Protein AF-A0A956P525-F1 (afdb_monomer_lite)

Foldseek 3Di:
DPDDDDDDDPDDPDPPDDWDFLDWDAEPVQKIWTWTQDPVGIKIWIAHVVRHTQEMDHDPDADSPDDWYDYPQKIWGWHADPVRDTDIKIFRWDQPPDPRYTDGPDIDD

Radius of gyration: 18.17 Å; chains: 1; bounding box: 41×50×45 Å

Secondary structure (DSSP, 8-state):
-----------PPPPS--PEEEEEEE-TTSEEEEEEEETTEEEEEEEETTS-EEEEEEPPP--TTSPPEEETTEEEEEEE-TT--EEEEEEEEEEETTTTEEEEEEEE-

pLDDT: mean 81.03, std 14.69, range [41.47, 95.19]

Structure (mmCIF, N/CA/C/O backbone):
data_AF-A0A956P525-F1
#
_entry.id   AF-A0A956P525-F1
#
loop_
_atom_site.group_PDB
_atom_site.id
_atom_site.type_symbol
_atom_site.label_atom_id
_atom_site.label_alt_id
_atom_site.label_comp_id
_atom_site.label_asym_id
_atom_site.label_entity_id
_atom_site.label_seq_id
_atom_site.pdbx_PDB_ins_code
_atom_site.Cartn_x
_atom_site.Cartn_y
_atom_site.Cartn_z
_atom_site.occupancy
_atom_site.B_iso_or_equiv
_atom_site.auth_seq_id
_atom_site.auth_comp_id
_atom_site.auth_asym_id
_atom_site.auth_atom_id
_atom_site.pdbx_PDB_model_num
ATOM 1 N N . ASP A 1 1 ? -29.649 33.176 -20.072 1.00 45.66 1 ASP A N 1
ATOM 2 C CA . ASP A 1 1 ? -28.498 32.452 -20.649 1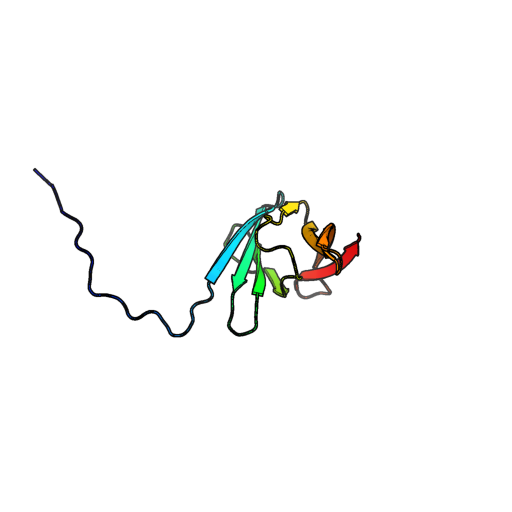.00 45.66 1 ASP A CA 1
ATOM 3 C C . ASP A 1 1 ? -27.249 32.620 -19.794 1.00 45.66 1 ASP A C 1
ATOM 5 O O . ASP A 1 1 ? -26.585 33.644 -19.862 1.00 45.66 1 ASP A O 1
ATOM 9 N N . ALA A 1 2 ? -26.963 31.641 -18.930 1.00 48.47 2 ALA A N 1
ATOM 10 C CA . ALA A 1 2 ? -25.862 31.667 -17.956 1.00 48.47 2 ALA A CA 1
ATOM 11 C C . ALA A 1 2 ? -24.789 30.612 -18.297 1.00 48.47 2 ALA A C 1
ATOM 13 O O . ALA A 1 2 ? -24.448 29.753 -17.489 1.00 48.47 2 ALA A O 1
ATOM 14 N N . GLY A 1 3 ? -24.291 30.637 -19.535 1.00 49.81 3 GLY A N 1
ATOM 15 C CA . GLY A 1 3 ? -23.277 29.699 -20.026 1.00 49.81 3 GLY A CA 1
ATOM 16 C C . GLY A 1 3 ? -21.853 30.174 -19.740 1.00 49.81 3 GLY A C 1
ATOM 17 O O . GLY A 1 3 ? -21.174 30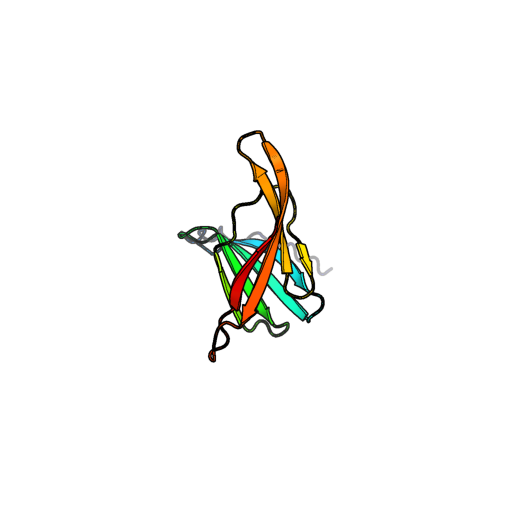.664 -20.640 1.00 49.81 3 GLY A O 1
ATOM 18 N N . GLY A 1 4 ? -21.384 30.042 -18.499 1.00 57.00 4 GLY A N 1
ATOM 19 C CA . GLY A 1 4 ? -19.979 30.282 -18.160 1.00 57.00 4 GLY A CA 1
ATOM 20 C C . GLY A 1 4 ? -19.080 29.177 -18.726 1.00 57.00 4 GLY A C 1
ATOM 21 O O . GLY A 1 4 ? -19.108 28.049 -18.244 1.00 57.00 4 GLY A O 1
ATOM 22 N N . ARG A 1 5 ? -18.275 29.483 -19.752 1.00 61.78 5 ARG A N 1
ATOM 23 C CA . ARG A 1 5 ? -17.240 28.565 -20.259 1.00 61.78 5 ARG A CA 1
ATOM 24 C C . ARG A 1 5 ? -16.075 28.498 -19.271 1.00 61.78 5 ARG A C 1
ATOM 26 O O . ARG A 1 5 ? -15.457 29.522 -18.982 1.00 61.78 5 ARG A O 1
ATOM 33 N N . LEU A 1 6 ? -15.745 27.292 -18.814 1.00 61.22 6 LEU A N 1
ATOM 34 C CA . LEU A 1 6 ? -14.518 27.033 -18.062 1.00 61.22 6 LEU A CA 1
ATOM 35 C C . LEU A 1 6 ? -13.309 27.380 -18.941 1.00 61.22 6 LEU A C 1
ATOM 37 O O . LEU A 1 6 ? -13.225 26.949 -20.092 1.00 61.22 6 LEU A O 1
ATOM 41 N N . ARG A 1 7 ? -12.384 28.180 -18.407 1.00 70.19 7 ARG A N 1
ATOM 42 C CA . ARG A 1 7 ? -11.087 28.453 -19.032 1.00 70.19 7 ARG A CA 1
ATOM 43 C C . ARG A 1 7 ? -10.015 27.733 -18.232 1.00 70.19 7 ARG A C 1
ATOM 45 O O . ARG A 1 7 ? -9.992 27.855 -17.010 1.00 70.19 7 ARG A O 1
ATOM 52 N N . CYS A 1 8 ? -9.127 27.011 -18.911 1.00 68.50 8 CYS A N 1
ATOM 53 C CA . CYS A 1 8 ? -7.913 26.520 -18.272 1.00 68.50 8 CYS A CA 1
ATOM 54 C C . CYS A 1 8 ? -7.090 27.734 -17.820 1.00 68.50 8 CYS A C 1
ATOM 56 O O . CYS A 1 8 ? -6.810 28.626 -18.623 1.00 68.50 8 CYS A O 1
ATOM 58 N N . GLY A 1 9 ? -6.777 27.800 -16.524 1.00 74.50 9 GLY A N 1
ATOM 59 C CA . GLY A 1 9 ? -5.857 28.795 -15.979 1.00 74.50 9 GLY A CA 1
ATOM 60 C C . GLY A 1 9 ? -4.427 28.560 -16.467 1.00 74.50 9 GLY A C 1
ATOM 61 O O . GLY A 1 9 ? -4.152 27.575 -17.154 1.00 74.50 9 GLY A O 1
ATOM 62 N N . ALA A 1 10 ? -3.519 29.469 -16.108 1.00 80.00 10 ALA A N 1
ATOM 63 C CA . ALA A 1 10 ? -2.094 29.294 -16.375 1.00 80.00 10 ALA A CA 1
ATOM 64 C C . ALA A 1 10 ? -1.597 27.943 -15.834 1.00 80.00 10 ALA A C 1
ATOM 66 O O . ALA A 1 10 ? -2.050 27.486 -14.781 1.00 80.00 10 ALA A O 1
ATOM 67 N N . GLU A 1 11 ? -0.671 27.316 -16.559 1.00 77.12 11 GLU A N 1
ATOM 68 C CA . GLU A 1 11 ? -0.064 26.054 -16.148 1.00 77.12 11 GLU A CA 1
ATOM 69 C C . GLU A 1 11 ? 0.670 26.258 -14.819 1.00 77.12 11 GLU A C 1
ATOM 71 O O . GLU A 1 11 ? 1.649 27.000 -14.729 1.00 77.12 11 GLU A O 1
ATOM 76 N N . LEU A 1 12 ? 0.140 25.651 -13.756 1.00 72.62 12 LEU A N 1
ATOM 77 C CA . LEU A 1 12 ? 0.775 25.698 -12.448 1.00 72.62 12 LEU A CA 1
ATOM 78 C C . LEU A 1 12 ? 2.061 24.866 -12.518 1.00 72.62 12 LEU A C 1
ATOM 80 O O . LEU A 1 12 ? 2.003 23.717 -12.967 1.00 72.62 12 LEU A O 1
ATOM 84 N N . PRO A 1 13 ? 3.212 25.396 -12.067 1.00 69.94 13 PRO A N 1
ATOM 85 C CA . PRO A 1 13 ? 4.441 24.623 -12.053 1.00 69.94 13 PRO A CA 1
ATOM 86 C C . PRO A 1 13 ? 4.226 23.371 -11.203 1.00 69.94 13 PRO A C 1
ATOM 88 O O . PRO A 1 13 ? 3.854 23.456 -10.029 1.00 69.94 13 PRO A O 1
ATOM 91 N N . ARG A 1 14 ? 4.448 22.196 -11.805 1.00 63.06 14 ARG A N 1
ATOM 92 C CA . ARG A 1 14 ? 4.417 20.924 -11.083 1.00 63.06 14 ARG A CA 1
ATOM 93 C C . ARG A 1 14 ? 5.466 21.003 -9.965 1.00 63.06 14 ARG A C 1
ATOM 95 O O . ARG A 1 14 ? 6.640 21.204 -10.279 1.00 63.06 14 ARG A O 1
ATOM 102 N N . PRO A 1 15 ? 5.087 20.851 -8.684 1.00 64.62 15 PRO A N 1
ATOM 103 C CA . PRO A 1 15 ? 6.063 20.844 -7.603 1.00 64.62 15 PRO A CA 1
ATOM 104 C C . PRO A 1 15 ? 7.101 19.748 -7.852 1.00 64.62 15 PRO A C 1
ATOM 106 O O . PRO A 1 15 ? 6.751 18.674 -8.344 1.00 64.62 15 PRO A O 1
ATOM 109 N N . ALA A 1 16 ? 8.359 20.007 -7.489 1.00 69.12 16 ALA A N 1
ATOM 110 C CA . ALA A 1 16 ? 9.471 19.081 -7.727 1.00 69.12 16 ALA A CA 1
ATOM 111 C C . ALA A 1 16 ? 9.198 17.665 -7.186 1.00 69.12 16 ALA A C 1
ATOM 113 O O . ALA A 1 16 ? 9.683 16.686 -7.746 1.00 69.12 16 ALA A O 1
ATOM 114 N N . PHE A 1 17 ? 8.383 17.557 -6.130 1.00 64.81 17 PHE A N 1
ATOM 115 C CA . PHE A 1 17 ? 7.787 16.302 -5.701 1.00 64.81 17 PHE A CA 1
ATOM 116 C C . PHE A 1 17 ? 6.527 16.568 -4.869 1.00 64.81 17 PHE A C 1
ATOM 118 O O . PHE A 1 17 ? 6.568 17.335 -3.907 1.00 64.81 17 PHE A O 1
ATOM 125 N N . VAL A 1 18 ? 5.417 15.910 -5.199 1.00 67.00 18 VAL A N 1
ATOM 126 C CA . VAL A 1 18 ? 4.262 15.769 -4.298 1.00 67.00 18 VAL A CA 1
ATOM 127 C C . VAL A 1 18 ? 4.078 14.276 -4.068 1.00 67.00 18 VAL A C 1
ATOM 129 O O . VAL A 1 18 ? 4.158 13.531 -5.046 1.00 67.00 18 VAL A O 1
ATOM 132 N N . PRO A 1 19 ? 3.861 13.808 -2.825 1.00 78.25 19 PRO A N 1
ATOM 133 C CA . PRO A 1 19 ? 3.492 12.421 -2.600 1.00 78.25 19 PRO A CA 1
ATOM 134 C C . PRO A 1 19 ? 2.296 12.053 -3.483 1.00 78.25 19 PRO A C 1
ATOM 136 O O . PRO A 1 19 ? 1.261 12.718 -3.432 1.00 78.25 19 PRO A O 1
ATOM 139 N N . VAL A 1 20 ? 2.456 11.033 -4.323 1.00 88.19 20 VAL A N 1
ATOM 140 C CA . VAL A 1 20 ? 1.411 10.617 -5.265 1.00 88.19 20 VAL A CA 1
ATOM 141 C C . VAL A 1 20 ? 0.638 9.468 -4.646 1.00 88.19 20 VAL A C 1
ATOM 143 O O . VAL A 1 20 ? 1.231 8.448 -4.298 1.00 88.19 20 VAL A O 1
ATOM 146 N N . VAL A 1 21 ? -0.679 9.626 -4.525 1.00 91.19 21 VAL A N 1
ATOM 147 C CA . VAL A 1 21 ? -1.572 8.520 -4.169 1.00 91.19 21 VAL A CA 1
ATOM 148 C C . VAL A 1 21 ? -1.630 7.557 -5.350 1.00 91.19 21 VAL A C 1
ATOM 150 O O . VAL A 1 21 ? -2.010 7.955 -6.449 1.00 91.19 21 VAL A O 1
ATOM 153 N N . ARG A 1 22 ? -1.232 6.304 -5.124 1.00 91.25 22 ARG A N 1
ATOM 154 C CA . ARG A 1 22 ? -1.253 5.239 -6.135 1.00 91.25 22 ARG A CA 1
ATOM 155 C C . ARG A 1 22 ? -2.534 4.420 -6.073 1.00 91.25 22 ARG A C 1
ATOM 157 O O . ARG A 1 22 ? -3.117 4.111 -7.104 1.00 91.25 22 ARG A O 1
ATOM 164 N N . ALA A 1 23 ? -2.958 4.086 -4.858 1.00 92.88 23 ALA A N 1
ATOM 165 C CA . ALA A 1 23 ? -4.120 3.254 -4.593 1.00 92.88 23 ALA A CA 1
ATOM 166 C C . ALA A 1 23 ? -4.712 3.590 -3.221 1.00 92.88 23 ALA A C 1
ATOM 168 O O . ALA A 1 23 ? -4.016 4.086 -2.329 1.00 92.88 23 ALA A O 1
ATOM 169 N N . LEU A 1 24 ? -6.002 3.303 -3.058 1.00 93.88 24 LEU A N 1
ATOM 170 C CA . LEU A 1 24 ? -6.709 3.434 -1.791 1.00 93.88 24 LEU A CA 1
ATOM 171 C C . LEU A 1 24 ? -7.660 2.254 -1.592 1.00 93.88 24 LEU A C 1
ATOM 173 O O . LEU A 1 24 ? -8.299 1.809 -2.543 1.00 93.88 24 LEU A O 1
ATOM 177 N N . GLN A 1 25 ? -7.772 1.780 -0.357 1.00 94.50 25 GLN A N 1
ATOM 178 C CA . GLN A 1 25 ? -8.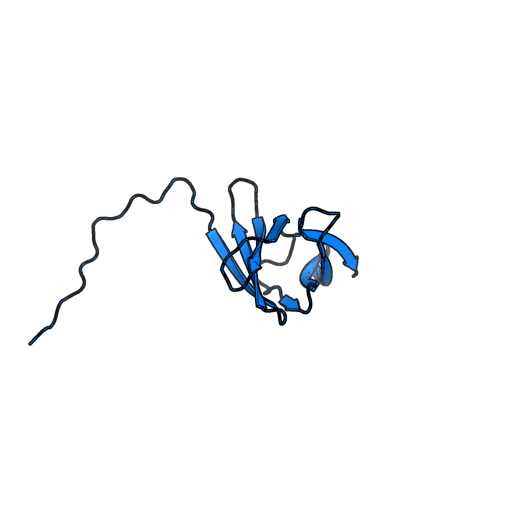737 0.758 0.040 1.00 94.50 25 GLN A CA 1
ATOM 179 C C . GLN A 1 25 ? -9.297 1.070 1.420 1.00 94.50 25 GLN A C 1
ATOM 181 O O . GLN A 1 25 ? -8.563 1.450 2.332 1.00 94.50 25 GLN A O 1
ATOM 186 N N . GLY A 1 26 ? -10.602 0.891 1.582 1.00 92.56 26 GLY A N 1
ATOM 187 C CA . GLY A 1 26 ? -11.219 0.856 2.901 1.00 92.56 26 GLY A CA 1
ATOM 188 C C . GLY A 1 26 ? -11.117 -0.548 3.479 1.00 92.56 26 GLY A C 1
ATOM 189 O O . GLY A 1 26 ? -11.254 -1.522 2.743 1.00 92.56 26 GLY A O 1
ATOM 190 N N . ASP A 1 27 ? -10.929 -0.663 4.787 1.00 88.62 27 ASP A N 1
ATOM 191 C CA . ASP A 1 27 ? -11.217 -1.920 5.468 1.00 88.62 27 ASP A CA 1
ATOM 192 C C . ASP A 1 27 ? -12.598 -1.896 6.129 1.00 88.62 27 ASP A C 1
ATOM 194 O O . ASP A 1 27 ? -13.193 -0.844 6.375 1.00 88.62 27 ASP A O 1
ATOM 198 N N . GLY A 1 28 ? -13.121 -3.082 6.442 1.00 84.94 28 GLY A N 1
ATOM 199 C CA . GLY A 1 28 ? -14.406 -3.239 7.130 1.00 84.94 28 GLY A CA 1
ATOM 200 C C . GLY A 1 28 ? -14.460 -2.630 8.539 1.00 84.94 28 GLY A C 1
ATOM 201 O O . GLY A 1 28 ? -15.497 -2.715 9.188 1.00 84.94 28 GLY A O 1
ATOM 202 N N . GLN A 1 29 ? -13.373 -2.017 9.022 1.00 86.31 29 GLN A N 1
ATOM 203 C CA . GLN A 1 29 ? -13.274 -1.354 10.323 1.00 86.31 29 GLN A CA 1
ATOM 204 C C . GLN A 1 29 ? -13.298 0.179 10.200 1.00 86.31 29 GLN A C 1
ATOM 206 O O . GLN A 1 29 ? -13.063 0.881 11.183 1.00 86.31 29 GLN A O 1
ATOM 211 N N . GLY A 1 30 ? -13.587 0.716 9.008 1.00 87.44 30 GLY A N 1
ATOM 212 C CA . GLY A 1 30 ? -13.687 2.157 8.779 1.00 87.44 30 GLY A CA 1
ATOM 213 C C . GLY A 1 30 ? -12.331 2.863 8.712 1.00 87.44 30 GLY A C 1
ATOM 214 O O . GLY A 1 30 ? -12.265 4.079 8.908 1.00 87.44 30 GLY A O 1
ATOM 215 N N . ARG A 1 31 ? -11.247 2.121 8.450 1.00 90.56 31 ARG A N 1
ATOM 216 C CA . ARG A 1 31 ? -9.926 2.693 8.173 1.00 90.56 31 ARG A CA 1
ATOM 217 C C . ARG A 1 31 ? -9.707 2.780 6.670 1.00 90.56 31 ARG A C 1
ATOM 219 O O . ARG A 1 31 ? -10.135 1.912 5.913 1.00 90.56 31 ARG A O 1
ATOM 226 N N . LEU A 1 32 ? -8.998 3.818 6.252 1.00 93.25 32 LEU A N 1
ATOM 227 C CA . LEU A 1 32 ? -8.560 4.022 4.881 1.00 93.25 32 LEU A CA 1
ATOM 228 C C . LEU A 1 32 ? -7.065 3.725 4.778 1.00 93.25 32 LEU A C 1
ATOM 230 O O . LEU A 1 32 ? -6.251 4.306 5.492 1.00 93.25 32 LEU A O 1
ATOM 234 N N . TRP A 1 33 ? -6.710 2.837 3.866 1.00 93.62 33 TRP A N 1
ATOM 235 C CA . TRP A 1 33 ? -5.347 2.443 3.556 1.00 93.62 33 TRP A CA 1
ATOM 236 C C . TRP A 1 33 ? -4.964 3.103 2.243 1.00 93.62 33 TRP A C 1
ATOM 238 O O . TRP A 1 33 ? -5.680 2.970 1.255 1.00 93.62 33 TRP A O 1
ATOM 248 N N . VAL A 1 34 ? -3.868 3.851 2.240 1.00 94.38 34 VAL A N 1
ATOM 249 C CA . VAL A 1 34 ? -3.454 4.679 1.108 1.00 94.38 34 VAL A CA 1
ATOM 250 C C . VAL A 1 34 ? -2.024 4.331 0.747 1.00 94.38 34 VAL A C 1
ATOM 252 O O . VAL A 1 34 ? -1.112 4.550 1.540 1.00 94.38 34 VAL A O 1
ATOM 255 N N . GLU A 1 35 ? -1.823 3.820 -0.457 1.00 94.88 35 GLU A N 1
ATOM 256 C CA . GLU A 1 35 ? -0.493 3.629 -1.018 1.00 94.88 35 GLU A CA 1
ATOM 257 C C . GLU A 1 35 ? 0.000 4.956 -1.599 1.00 94.88 35 GLU A C 1
ATOM 259 O O . GLU A 1 35 ? -0.666 5.579 -2.432 1.00 94.88 35 GLU A O 1
ATOM 264 N N . VAL A 1 36 ? 1.173 5.398 -1.156 1.00 93.44 36 VAL A N 1
ATOM 265 C CA . VAL A 1 36 ? 1.746 6.696 -1.503 1.00 93.44 36 VAL A CA 1
ATOM 266 C C . VAL A 1 36 ? 3.174 6.515 -2.003 1.00 93.44 36 VAL A C 1
ATOM 268 O O . VAL A 1 36 ? 4.020 5.963 -1.302 1.00 93.44 36 VAL A O 1
ATOM 271 N N . SER A 1 37 ? 3.470 7.033 -3.195 1.00 91.19 37 SER A N 1
ATOM 272 C CA . SER A 1 37 ? 4.847 7.181 -3.674 1.00 91.19 37 SER A CA 1
ATOM 273 C C . SER A 1 37 ? 5.483 8.438 -3.091 1.00 91.19 37 SER A C 1
ATOM 275 O O . SER A 1 37 ? 4.952 9.540 -3.231 1.00 91.19 37 SER A O 1
ATOM 277 N N . THR A 1 38 ? 6.653 8.275 -2.483 1.00 88.44 38 THR A N 1
ATOM 278 C CA . THR A 1 38 ? 7.487 9.347 -1.924 1.00 88.44 38 THR A CA 1
ATOM 279 C C . THR A 1 38 ? 8.901 9.275 -2.522 1.00 88.44 38 THR A C 1
ATOM 281 O O . THR A 1 38 ? 9.237 8.270 -3.152 1.00 88.44 38 THR A O 1
ATOM 284 N N . PRO A 1 39 ? 9.773 10.282 -2.312 1.00 84.38 39 PRO A N 1
ATOM 285 C CA . PRO A 1 39 ? 11.171 10.192 -2.744 1.00 84.38 39 PRO A CA 1
ATOM 286 C C . PRO A 1 39 ? 11.933 9.009 -2.124 1.00 84.38 39 PRO A C 1
ATOM 288 O O . PRO A 1 39 ? 12.899 8.533 -2.706 1.00 84.38 39 PRO A O 1
ATOM 291 N N . GLY A 1 40 ? 11.500 8.532 -0.949 1.00 85.38 40 GLY A N 1
ATOM 292 C CA . GLY A 1 40 ? 12.098 7.395 -0.244 1.00 85.38 40 GLY A CA 1
ATOM 293 C C . GLY A 1 40 ? 11.530 6.030 -0.643 1.00 85.38 40 GLY A C 1
ATOM 294 O O . GLY A 1 40 ? 11.852 5.038 0.003 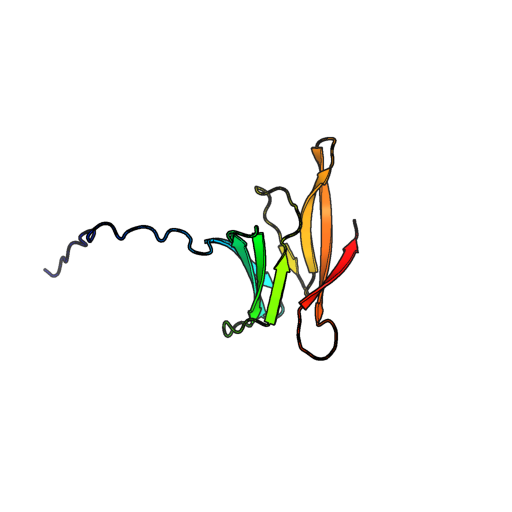1.00 85.38 40 GLY A O 1
ATOM 295 N N . GLY A 1 41 ? 10.669 5.975 -1.664 1.00 89.69 41 GLY A N 1
ATOM 296 C CA . GLY A 1 41 ? 9.955 4.772 -2.087 1.00 89.69 41 GLY A CA 1
ATOM 297 C C . GLY A 1 41 ? 8.458 4.832 -1.789 1.00 89.69 41 GLY A C 1
ATOM 298 O O . GLY A 1 41 ? 7.895 5.894 -1.499 1.00 89.69 41 GLY A O 1
ATOM 299 N N . THR A 1 42 ? 7.802 3.680 -1.895 1.00 92.69 42 THR A N 1
ATOM 300 C CA . THR A 1 42 ? 6.360 3.548 -1.675 1.00 92.69 42 THR A CA 1
ATOM 301 C C . THR A 1 42 ? 6.069 3.152 -0.230 1.00 92.69 42 THR A C 1
ATOM 303 O O . THR A 1 42 ? 6.670 2.224 0.309 1.00 92.69 42 THR A O 1
ATOM 306 N N . GLU A 1 43 ? 5.121 3.839 0.396 1.00 92.94 43 GLU A N 1
ATOM 307 C CA . GLU A 1 43 ? 4.626 3.530 1.736 1.00 92.94 43 GLU A CA 1
ATOM 308 C C . GLU A 1 43 ? 3.107 3.368 1.730 1.00 92.94 43 GLU A C 1
ATOM 310 O O . GLU A 1 43 ? 2.408 3.937 0.894 1.00 92.94 43 GLU A O 1
ATOM 315 N N . VAL A 1 44 ? 2.592 2.620 2.697 1.00 93.25 44 VAL A N 1
ATOM 316 C CA . VAL A 1 44 ? 1.172 2.591 3.029 1.00 93.25 44 VAL A CA 1
ATOM 317 C C . VAL A 1 44 ? 0.948 3.507 4.218 1.00 93.25 44 VAL A C 1
ATOM 319 O O . VAL A 1 44 ? 1.639 3.404 5.231 1.00 93.25 44 VAL A O 1
ATOM 322 N N . ARG A 1 45 ? -0.037 4.395 4.111 1.00 92.25 45 ARG A N 1
ATOM 323 C CA . ARG A 1 45 ? -0.555 5.212 5.208 1.00 92.25 45 ARG A CA 1
ATOM 324 C C . ARG A 1 45 ? -1.929 4.701 5.591 1.00 92.25 45 ARG A C 1
ATOM 326 O O . ARG A 1 45 ? -2.782 4.533 4.727 1.00 92.25 45 ARG A O 1
ATOM 333 N N . VAL A 1 46 ? -2.147 4.489 6.880 1.00 91.62 46 VAL A N 1
ATOM 334 C CA . VAL A 1 46 ? -3.442 4.070 7.411 1.00 91.62 46 VAL A CA 1
ATOM 335 C C . VAL A 1 46 ? -4.051 5.246 8.154 1.00 91.62 46 VAL A C 1
ATOM 337 O O . VAL A 1 46 ? -3.427 5.827 9.047 1.00 91.62 46 VAL A O 1
ATOM 340 N N . LEU A 1 47 ? -5.262 5.604 7.756 1.00 91.19 47 LEU A N 1
ATOM 341 C CA . LEU A 1 47 ? -6.038 6.712 8.282 1.00 91.19 47 LEU A CA 1
ATOM 342 C C . LEU A 1 47 ? -7.329 6.166 8.899 1.00 91.19 47 LEU A C 1
ATOM 344 O O . LEU A 1 47 ? -7.895 5.190 8.415 1.00 91.19 47 LEU A O 1
ATOM 348 N N . GLU A 1 48 ? -7.829 6.808 9.942 1.00 89.88 48 GLU A N 1
ATOM 349 C CA . GLU A 1 48 ? -9.223 6.643 10.362 1.00 89.88 48 GLU A CA 1
ATOM 350 C C . GLU A 1 48 ? -10.172 7.311 9.361 1.00 89.88 48 GLU A C 1
ATOM 352 O O . GLU A 1 48 ? -9.761 8.181 8.592 1.00 89.88 48 GLU A O 1
ATOM 357 N N . GLY A 1 49 ? -11.467 6.981 9.421 1.00 82.25 49 GLY A N 1
ATOM 358 C CA . GLY A 1 49 ? -12.503 7.647 8.620 1.00 82.25 49 GLY A CA 1
ATOM 359 C C . GLY A 1 49 ? -12.590 9.171 8.820 1.00 82.25 49 GLY A C 1
ATOM 360 O O . GLY A 1 49 ? -13.132 9.871 7.973 1.00 82.25 49 GLY A O 1
ATOM 361 N N . THR A 1 50 ? -12.006 9.706 9.899 1.00 86.00 50 THR A N 1
ATOM 362 C CA . THR A 1 50 ? -11.854 11.152 10.152 1.00 86.00 50 THR A CA 1
ATOM 363 C C . THR A 1 50 ? -10.695 11.794 9.378 1.00 86.00 50 THR A C 1
ATOM 365 O O . THR A 1 50 ? -10.512 13.007 9.439 1.00 86.00 50 THR A O 1
ATOM 368 N N . GLY A 1 51 ? -9.871 10.995 8.693 1.00 84.31 51 GLY A N 1
ATOM 369 C CA . GLY A 1 51 ? -8.624 11.420 8.055 1.00 84.31 51 GLY A CA 1
ATOM 370 C C . GLY A 1 51 ? -7.412 11.436 8.994 1.00 84.31 51 GLY A C 1
ATOM 371 O O . GLY A 1 51 ? -6.297 11.714 8.550 1.00 84.31 51 GLY A O 1
ATOM 372 N N . ARG A 1 52 ? -7.584 11.116 10.285 1.00 87.75 52 ARG A N 1
ATOM 373 C CA . ARG A 1 52 ? -6.474 11.043 11.245 1.00 87.75 52 ARG A CA 1
ATOM 374 C C . ARG A 1 52 ? -5.545 9.878 10.906 1.00 87.75 52 ARG A C 1
ATOM 376 O O . ARG A 1 52 ? -5.976 8.731 10.875 1.00 87.75 52 ARG A O 1
ATOM 383 N N . GLY A 1 53 ? -4.258 10.158 10.713 1.00 88.50 53 GLY A N 1
ATOM 384 C CA . GLY A 1 53 ? -3.248 9.118 10.518 1.00 88.50 53 GLY A CA 1
ATOM 385 C C . GLY A 1 53 ? -3.018 8.291 11.781 1.00 88.50 53 GLY A C 1
ATOM 386 O O . GLY A 1 53 ? -2.766 8.845 12.850 1.00 88.50 53 GLY A O 1
ATOM 387 N N . ILE A 1 54 ? -3.080 6.970 11.640 1.00 87.69 54 ILE A N 1
ATOM 388 C CA . ILE A 1 54 ? -2.866 6.000 12.726 1.00 87.69 54 ILE A CA 1
ATOM 389 C C . ILE A 1 54 ? -1.705 5.049 12.453 1.00 87.69 54 ILE A C 1
ATOM 391 O O . ILE A 1 54 ? -1.299 4.288 13.324 1.00 87.69 54 ILE A O 1
ATOM 395 N N . GLY A 1 55 ? -1.132 5.094 11.256 1.00 86.06 55 GLY A N 1
ATOM 396 C CA . GLY A 1 55 ? 0.043 4.300 10.955 1.00 86.06 55 GLY A CA 1
ATOM 397 C C . GLY A 1 55 ? 0.627 4.594 9.593 1.00 86.06 55 GLY A C 1
ATOM 398 O O . GLY A 1 55 ? -0.039 5.128 8.706 1.00 86.06 55 GLY A O 1
ATOM 399 N N . ARG A 1 56 ? 1.894 4.219 9.443 1.00 89.62 56 ARG A N 1
ATOM 400 C CA . ARG A 1 56 ? 2.549 4.126 8.146 1.00 89.62 56 ARG A CA 1
ATOM 401 C C . ARG A 1 56 ? 3.622 3.053 8.176 1.00 89.62 56 ARG A C 1
ATOM 403 O O . ARG A 1 56 ? 4.292 2.893 9.197 1.00 89.62 56 ARG A O 1
ATOM 410 N N . PHE A 1 57 ? 3.811 2.375 7.058 1.00 89.00 57 PHE A N 1
ATOM 411 C CA . PHE A 1 57 ? 4.875 1.394 6.883 1.00 89.00 57 PHE A CA 1
ATOM 412 C C . PHE A 1 57 ? 5.281 1.315 5.404 1.00 89.00 57 PHE A C 1
ATOM 414 O O . PHE A 1 57 ? 4.474 1.656 4.537 1.00 89.00 57 PHE A O 1
ATOM 421 N N . PRO A 1 58 ? 6.520 0.901 5.088 1.00 91.50 58 PRO A N 1
ATOM 422 C CA . PRO A 1 58 ? 6.939 0.687 3.705 1.00 91.50 58 PRO A CA 1
ATOM 423 C C . PRO A 1 58 ? 6.034 -0.337 3.015 1.00 91.50 58 PRO A C 1
ATOM 425 O O . PRO A 1 58 ? 5.737 -1.377 3.601 1.00 91.50 58 PRO A O 1
ATOM 428 N N . MET A 1 59 ? 5.606 -0.059 1.784 1.00 91.25 59 MET A N 1
ATOM 429 C CA . MET A 1 59 ? 4.798 -1.000 1.008 1.00 91.25 59 MET A CA 1
ATOM 430 C C . MET A 1 59 ? 5.670 -2.207 0.643 1.00 91.25 59 MET A C 1
ATOM 432 O O . MET A 1 59 ? 6.706 -2.012 -0.002 1.00 91.25 59 MET A O 1
ATOM 436 N N . PRO A 1 60 ? 5.303 -3.442 1.036 1.00 90.25 60 PRO A N 1
ATOM 437 C CA . PRO A 1 60 ? 6.028 -4.614 0.576 1.00 90.25 60 PRO A CA 1
ATOM 438 C C . PRO A 1 60 ? 5.970 -4.716 -0.954 1.00 90.25 60 PRO A C 1
ATOM 440 O O . PRO A 1 60 ? 5.007 -4.278 -1.594 1.00 90.25 60 PRO A O 1
ATOM 443 N N . GLY A 1 61 ? 7.015 -5.295 -1.546 1.00 90.12 61 GLY A N 1
ATOM 444 C CA . GLY A 1 61 ? 7.045 -5.548 -2.985 1.00 90.12 61 GLY A CA 1
ATOM 445 C C . GLY A 1 61 ? 5.854 -6.408 -3.406 1.00 90.12 61 GLY A C 1
ATOM 446 O O . GLY A 1 61 ? 5.555 -7.407 -2.755 1.00 90.12 61 GLY A O 1
ATOM 447 N N . HIS A 1 62 ? 5.177 -6.004 -4.476 1.00 93.38 62 HIS A N 1
ATOM 448 C CA . HIS A 1 62 ? 4.022 -6.693 -5.042 1.00 93.38 62 HIS A CA 1
ATOM 449 C C . HIS A 1 62 ? 3.966 -6.453 -6.553 1.00 93.38 62 HIS A C 1
ATOM 451 O O . HIS A 1 62 ? 4.638 -5.560 -7.079 1.00 93.38 62 HIS A O 1
ATOM 457 N N . VAL A 1 63 ? 3.177 -7.260 -7.257 1.00 93.12 63 VAL A N 1
ATOM 458 C CA . VAL A 1 63 ? 2.914 -7.069 -8.685 1.00 93.12 63 VAL A CA 1
ATOM 459 C C . VAL A 1 63 ? 2.042 -5.827 -8.845 1.00 93.12 63 VAL A C 1
ATOM 461 O O . VAL A 1 63 ? 0.884 -5.820 -8.444 1.00 93.12 63 VAL A O 1
ATOM 464 N N . ILE A 1 64 ? 2.613 -4.772 -9.424 1.00 87.88 64 ILE A N 1
ATOM 465 C CA . ILE A 1 64 ? 2.044 -3.416 -9.408 1.00 87.88 64 ILE A CA 1
ATOM 466 C C . ILE A 1 64 ? 0.698 -3.288 -10.133 1.00 87.88 64 ILE A C 1
ATOM 468 O O . ILE A 1 64 ? -0.105 -2.421 -9.798 1.00 87.88 64 ILE A O 1
ATOM 472 N N . ASP A 1 65 ? 0.456 -4.166 -11.106 1.00 89.62 65 ASP A N 1
ATOM 473 C CA . ASP A 1 65 ? -0.768 -4.188 -11.910 1.00 89.62 65 ASP A CA 1
ATOM 474 C C . ASP A 1 65 ? -1.882 -5.027 -11.268 1.00 89.62 65 ASP A C 1
ATOM 476 O O . ASP A 1 65 ? -3.000 -5.079 -11.783 1.00 89.62 65 ASP A O 1
ATOM 480 N N . VAL A 1 66 ? -1.595 -5.687 -10.141 1.00 91.44 66 VAL A N 1
ATOM 481 C CA . VAL A 1 66 ? -2.572 -6.486 -9.406 1.00 91.44 66 VAL A CA 1
ATOM 482 C C . VAL A 1 66 ? -3.025 -5.711 -8.169 1.00 91.44 66 VAL A C 1
ATOM 484 O O . VAL A 1 66 ? -2.215 -5.463 -7.272 1.00 91.44 66 VAL A O 1
ATOM 487 N N . PRO A 1 67 ? -4.315 -5.338 -8.074 1.00 91.06 67 PRO A N 1
ATOM 488 C CA . PRO A 1 67 ? -4.824 -4.605 -6.925 1.00 91.06 67 PRO A CA 1
ATOM 489 C C . PRO A 1 67 ? -4.602 -5.373 -5.623 1.00 91.06 67 PRO A C 1
ATOM 491 O O . PRO A 1 67 ? -5.052 -6.511 -5.472 1.00 91.06 67 PRO A O 1
ATOM 494 N N . TRP A 1 68 ? -3.975 -4.725 -4.648 1.00 94.75 68 TRP A N 1
ATOM 495 C CA . TRP A 1 68 ? -3.926 -5.241 -3.288 1.00 94.75 68 TRP A CA 1
ATOM 496 C C . TRP A 1 68 ? -5.277 -5.078 -2.587 1.00 94.75 68 TRP A C 1
ATOM 498 O O . TRP A 1 68 ? -6.099 -4.231 -2.949 1.00 94.75 68 TRP A O 1
ATOM 508 N N . GLN A 1 69 ? -5.514 -5.913 -1.578 1.00 94.69 69 GLN A N 1
ATOM 509 C CA . GLN A 1 69 ? -6.756 -5.937 -0.807 1.00 94.69 69 GLN A CA 1
ATOM 510 C C . GLN A 1 69 ? -6.455 -5.820 0.680 1.00 94.69 69 GLN A C 1
ATOM 512 O O . GLN A 1 69 ? -5.418 -6.284 1.151 1.00 94.69 69 GLN A O 1
ATOM 517 N N . VAL A 1 70 ? -7.382 -5.246 1.440 1.00 93.12 70 VAL A N 1
ATOM 518 C CA . VAL A 1 70 ? -7.297 -5.220 2.899 1.00 93.12 70 VAL A CA 1
ATOM 519 C C . VAL A 1 70 ? -8.605 -5.680 3.515 1.00 93.12 70 VAL A C 1
ATOM 521 O O . VAL A 1 70 ? -9.687 -5.250 3.121 1.00 93.12 70 VAL A O 1
ATOM 524 N N . ARG A 1 71 ? -8.508 -6.570 4.501 1.00 90.00 71 ARG A N 1
ATOM 525 C CA . ARG A 1 71 ? -9.663 -7.068 5.245 1.00 90.00 71 ARG A CA 1
ATOM 526 C C . ARG A 1 71 ? -9.270 -7.355 6.683 1.00 90.00 71 ARG A C 1
ATOM 528 O O . ARG A 1 71 ? -8.271 -8.023 6.919 1.00 90.00 71 ARG A O 1
ATOM 535 N N . ASP A 1 72 ? -10.051 -6.835 7.626 1.00 86.06 72 ASP A N 1
ATOM 536 C CA . AS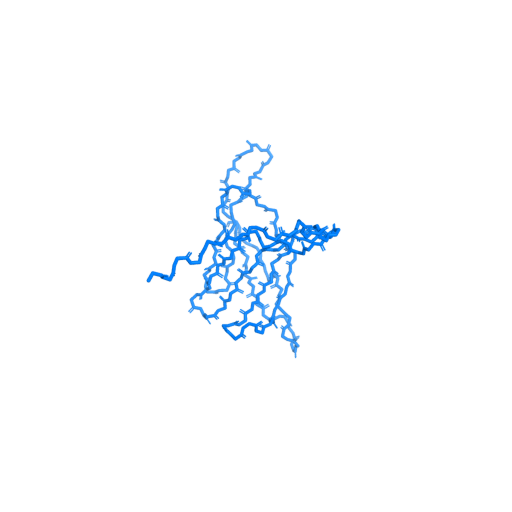P A 1 72 ? -9.889 -7.082 9.065 1.00 86.06 72 ASP A CA 1
ATOM 537 C C . ASP A 1 72 ? -8.459 -6.825 9.590 1.00 86.06 72 ASP A C 1
ATOM 539 O O . ASP A 1 72 ? -7.956 -7.530 10.459 1.00 86.06 72 ASP A O 1
ATOM 543 N N . GLY A 1 73 ? -7.784 -5.799 9.052 1.00 84.12 73 GLY A N 1
ATOM 544 C CA . GLY A 1 73 ? -6.407 -5.443 9.429 1.00 84.12 73 GLY A CA 1
ATOM 545 C C . GLY A 1 73 ? -5.315 -6.296 8.782 1.00 84.12 73 GLY A C 1
ATOM 546 O O . GLY A 1 73 ? -4.149 -6.176 9.152 1.00 84.12 73 GLY A O 1
ATOM 547 N N . ILE A 1 74 ? -5.675 -7.137 7.815 1.00 87.75 74 ILE A N 1
ATOM 548 C CA . ILE A 1 74 ? -4.744 -7.955 7.041 1.00 87.75 74 ILE A CA 1
ATOM 549 C C . ILE A 1 74 ? -4.641 -7.379 5.632 1.00 87.75 74 ILE A C 1
ATOM 551 O O . ILE A 1 74 ? -5.651 -7.233 4.943 1.00 87.75 74 ILE A O 1
ATOM 555 N N . LEU A 1 75 ? -3.417 -7.067 5.215 1.00 91.81 75 LEU A N 1
ATOM 556 C CA . LEU A 1 75 ? -3.078 -6.672 3.851 1.00 91.81 75 LEU A CA 1
ATOM 557 C C . LEU A 1 75 ? -2.743 -7.922 3.032 1.00 91.81 75 LEU A C 1
ATOM 559 O O . LEU A 1 75 ? -1.866 -8.691 3.418 1.00 91.81 75 LEU A O 1
ATOM 563 N N . TYR A 1 76 ? -3.417 -8.097 1.901 1.00 94.19 76 TYR A N 1
ATOM 564 C CA . TYR A 1 76 ? -3.201 -9.181 0.948 1.00 94.19 76 TYR A CA 1
ATOM 565 C C . TYR A 1 76 ? -2.580 -8.612 -0.324 1.00 94.19 76 TYR A C 1
ATOM 567 O O . TYR A 1 76 ? -3.160 -7.729 -0.964 1.00 94.19 76 TYR A O 1
ATOM 575 N N . LEU A 1 77 ? -1.407 -9.123 -0.684 1.00 94.88 77 LEU A N 1
ATOM 576 C CA . LEU A 1 77 ? -0.639 -8.714 -1.856 1.00 94.88 77 LEU A CA 1
ATOM 577 C C . LEU A 1 77 ? -0.437 -9.908 -2.778 1.00 94.88 77 LEU A C 1
ATOM 579 O O . LEU A 1 77 ? -0.163 -11.006 -2.302 1.00 94.88 77 LEU A O 1
ATOM 583 N N . VAL A 1 78 ?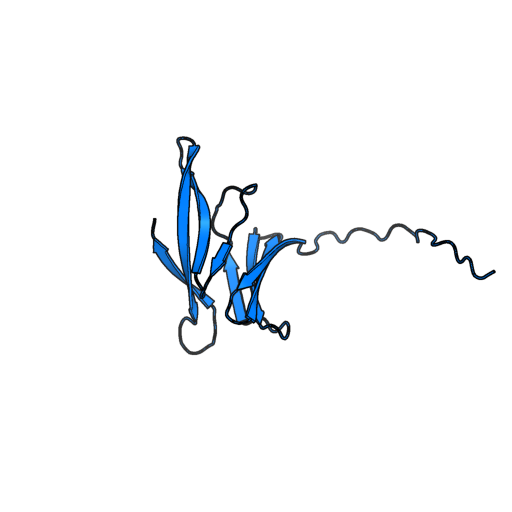 -0.488 -9.680 -4.088 1.00 95.19 78 VAL A N 1
ATOM 584 C CA . VAL A 1 78 ? 0.056 -10.646 -5.044 1.00 95.19 78 VAL A CA 1
ATOM 585 C C . VAL A 1 78 ? 1.529 -10.336 -5.259 1.00 95.19 78 VAL A C 1
ATOM 587 O O . VAL A 1 78 ? 1.897 -9.213 -5.604 1.00 95.19 78 VAL A O 1
ATOM 590 N N . VAL A 1 79 ? 2.375 -11.333 -5.043 1.00 93.88 79 VAL A N 1
ATOM 591 C CA . VAL A 1 79 ? 3.821 -11.271 -5.258 1.00 93.88 79 VAL A CA 1
ATOM 592 C C . VAL A 1 79 ? 4.207 -12.263 -6.347 1.00 93.88 79 VAL A C 1
ATOM 594 O O . VAL A 1 79 ? 3.507 -13.250 -6.546 1.00 93.88 79 VAL A O 1
ATOM 597 N N . ALA A 1 80 ? 5.308 -12.008 -7.046 1.00 92.38 80 ALA A N 1
ATOM 598 C CA . ALA A 1 80 ? 5.902 -12.960 -7.978 1.00 92.38 80 ALA A CA 1
ATOM 599 C C . ALA A 1 80 ? 7.270 -13.399 -7.449 1.00 92.38 80 ALA A C 1
ATOM 601 O O . ALA A 1 80 ? 8.013 -12.571 -6.912 1.00 92.38 80 ALA A O 1
ATOM 602 N N . ASP A 1 81 ? 7.589 -14.684 -7.572 1.00 87.75 81 ASP A N 1
ATOM 603 C CA . ASP A 1 81 ? 8.926 -15.197 -7.275 1.00 87.75 81 ASP A CA 1
ATOM 604 C C . ASP A 1 81 ? 9.893 -15.020 -8.463 1.00 87.75 81 ASP A C 1
ATOM 606 O O . ASP A 1 81 ? 9.569 -14.388 -9.472 1.00 87.75 81 ASP A O 1
ATOM 610 N N . GLY A 1 82 ? 11.117 -15.540 -8.321 1.00 87.44 82 GLY A N 1
ATOM 611 C CA . GLY A 1 82 ? 12.158 -15.440 -9.349 1.00 87.44 82 GLY A CA 1
ATOM 612 C C . GLY A 1 82 ? 11.819 -16.155 -10.660 1.00 87.44 82 GLY A C 1
ATOM 613 O O . GLY A 1 82 ? 12.376 -15.792 -11.693 1.00 87.44 82 GLY A O 1
ATOM 614 N N . ASP A 1 83 ? 10.882 -17.105 -10.627 1.00 92.56 83 ASP A N 1
ATOM 615 C CA . ASP A 1 83 ? 10.408 -17.854 -11.793 1.00 92.56 83 ASP A CA 1
ATOM 616 C C . ASP A 1 83 ? 9.128 -17.234 -12.392 1.00 92.56 83 ASP A C 1
ATOM 618 O O . ASP A 1 83 ? 8.590 -17.723 -13.387 1.00 92.56 83 ASP A O 1
ATOM 622 N N . GLY A 1 84 ? 8.639 -16.132 -11.810 1.00 87.75 84 GLY A N 1
ATOM 623 C CA . GLY A 1 84 ? 7.436 -15.428 -12.246 1.00 87.75 84 GLY A CA 1
ATOM 624 C C . GLY A 1 84 ? 6.128 -16.070 -11.777 1.00 87.75 84 GLY A C 1
ATOM 625 O O . GLY A 1 84 ? 5.057 -15.638 -12.216 1.00 87.75 84 GLY A O 1
ATOM 626 N N . LEU A 1 85 ? 6.174 -17.068 -10.887 1.00 91.69 85 LEU A N 1
ATOM 627 C CA . LEU A 1 85 ? 4.970 -17.653 -10.302 1.00 91.69 85 LEU A CA 1
ATOM 628 C C . LEU A 1 85 ? 4.356 -16.673 -9.304 1.00 91.69 85 LEU A C 1
ATOM 630 O O . LEU A 1 85 ? 5.031 -16.148 -8.417 1.00 91.69 85 LEU A O 1
ATOM 634 N N . GLN A 1 86 ? 3.053 -16.431 -9.455 1.00 93.38 86 GLN A N 1
ATOM 635 C CA . GLN A 1 86 ? 2.313 -15.522 -8.589 1.00 93.38 86 GLN A CA 1
ATOM 636 C C . GLN A 1 86 ? 1.792 -16.242 -7.346 1.00 93.38 86 GLN A C 1
ATOM 638 O O . GLN A 1 86 ? 1.199 -17.317 -7.434 1.00 93.38 86 GLN A O 1
ATOM 643 N N . GLN A 1 87 ? 1.977 -15.614 -6.191 1.00 93.38 87 GLN A N 1
ATOM 644 C CA . GLN A 1 87 ? 1.538 -16.093 -4.885 1.00 93.38 87 GLN A CA 1
ATOM 645 C C . GLN A 1 87 ? 0.825 -14.962 -4.142 1.00 93.38 87 GLN A C 1
ATOM 647 O O . GLN A 1 87 ? 1.080 -13.783 -4.398 1.00 93.38 87 GLN A O 1
ATOM 652 N N . ILE A 1 88 ? -0.062 -15.304 -3.209 1.00 92.88 88 ILE A N 1
ATOM 653 C CA . ILE A 1 88 ? -0.688 -14.320 -2.322 1.00 92.88 88 ILE A CA 1
ATOM 654 C C . ILE A 1 88 ? 0.101 -14.302 -1.020 1.00 92.88 88 ILE A C 1
ATOM 656 O O . ILE A 1 88 ? 0.212 -15.325 -0.363 1.00 92.88 88 ILE A O 1
ATOM 660 N N . ARG A 1 89 ? 0.593 -13.132 -0.616 1.00 91.81 89 ARG A N 1
ATOM 661 C CA . ARG A 1 89 ? 1.156 -12.917 0.718 1.00 91.81 89 ARG A CA 1
ATOM 662 C C . ARG A 1 89 ? 0.217 -12.102 1.576 1.00 91.81 89 ARG A C 1
ATOM 664 O O . ARG A 1 89 ? -0.365 -11.117 1.119 1.00 91.81 89 ARG A O 1
ATOM 671 N N . SER A 1 90 ? 0.109 -12.497 2.837 1.00 89.38 90 SER A N 1
ATOM 672 C CA . SER A 1 90 ? -0.706 -11.804 3.830 1.00 89.38 90 SER A CA 1
ATOM 673 C C . SER A 1 90 ? 0.164 -11.173 4.912 1.00 89.38 90 SER A C 1
ATOM 675 O O . SER A 1 90 ? 1.112 -11.789 5.401 1.00 89.38 90 SER A O 1
ATOM 677 N N . TYR A 1 91 ? -0.168 -9.941 5.295 1.00 86.00 91 TYR A N 1
ATOM 678 C CA . TYR A 1 91 ? 0.538 -9.166 6.310 1.00 86.00 91 TYR A CA 1
ATOM 679 C C . TYR A 1 91 ? -0.453 -8.691 7.362 1.00 86.00 91 TYR A C 1
ATOM 681 O O . TYR A 1 91 ? -1.338 -7.881 7.078 1.00 86.00 91 TYR A O 1
ATOM 689 N N . GLY A 1 92 ? -0.305 -9.193 8.587 1.00 81.38 92 GLY A N 1
ATOM 690 C CA . GLY A 1 92 ? -1.063 -8.678 9.722 1.00 81.38 92 GLY A CA 1
ATOM 691 C C . GLY A 1 92 ? -0.547 -7.294 10.092 1.00 81.38 92 GLY A C 1
ATOM 692 O O . GLY A 1 92 ? 0.656 -7.129 10.295 1.00 81.38 92 GLY A O 1
ATOM 693 N N . VAL A 1 93 ? -1.434 -6.310 10.196 1.00 73.06 93 VAL A N 1
ATOM 694 C CA . VAL A 1 93 ? -1.076 -4.949 10.598 1.00 73.06 93 VAL A CA 1
ATOM 695 C C . VAL A 1 93 ? -1.804 -4.613 11.888 1.00 73.06 93 VAL A C 1
ATOM 697 O O . VAL A 1 93 ? -3.031 -4.538 11.947 1.00 73.06 93 VAL A O 1
ATOM 700 N N . GLY A 1 94 ? -1.025 -4.425 12.944 1.00 67.94 94 GLY A N 1
ATOM 701 C CA . GLY A 1 94 ? -1.520 -4.206 14.296 1.00 67.94 94 GLY A CA 1
ATOM 702 C C . GLY A 1 94 ? -0.730 -3.118 15.001 1.00 67.94 94 GLY A C 1
ATOM 703 O O . GLY A 1 94 ? 0.325 -2.694 14.534 1.00 67.94 94 GLY A O 1
ATOM 704 N N . VAL A 1 95 ? -1.260 -2.638 16.125 1.00 62.06 95 VAL A N 1
ATOM 705 C CA . VAL A 1 95 ? -0.597 -1.615 16.937 1.00 62.06 95 VAL A CA 1
ATOM 706 C C . VAL A 1 95 ? 0.535 -2.268 17.726 1.00 62.06 95 VAL A C 1
ATOM 708 O O . VAL A 1 95 ? 0.281 -3.055 18.636 1.00 62.06 95 VAL A O 1
ATOM 711 N N . ALA A 1 96 ? 1.779 -1.921 17.411 1.00 53.25 96 ALA A N 1
ATOM 712 C CA . ALA A 1 96 ? 2.933 -2.307 18.206 1.00 53.25 96 ALA A CA 1
ATOM 713 C C . ALA A 1 96 ? 3.079 -1.352 19.407 1.00 53.25 96 ALA A C 1
ATOM 715 O O . ALA A 1 96 ? 3.158 -0.136 19.236 1.00 53.25 96 ALA A O 1
ATOM 716 N N . GLY A 1 97 ? 3.078 -1.919 20.622 1.00 46.22 97 GLY A N 1
ATOM 717 C CA . GLY A 1 97 ? 3.519 -1.320 21.892 1.00 46.22 97 GLY A CA 1
ATOM 718 C C . GLY A 1 97 ? 3.102 0.128 22.200 1.00 46.22 97 GLY A C 1
ATOM 719 O O . GLY A 1 97 ? 3.730 1.067 21.731 1.00 46.22 97 GLY A O 1
ATOM 720 N N . GLY A 1 98 ? 2.121 0.319 23.094 1.00 41.47 98 GLY A N 1
ATOM 721 C CA . GLY A 1 98 ? 1.907 1.509 23.949 1.00 41.47 98 GLY A CA 1
ATOM 722 C C . GLY A 1 98 ? 1.696 2.899 23.314 1.00 41.47 98 GLY A C 1
ATOM 723 O O . GLY A 1 98 ? 1.227 3.801 24.002 1.00 41.47 98 GLY A O 1
ATOM 724 N N . ARG A 1 99 ? 2.019 3.111 22.034 1.00 42.84 99 ARG A N 1
ATOM 725 C CA . ARG A 1 99 ? 2.000 4.425 21.363 1.00 42.84 99 ARG A CA 1
ATOM 726 C C . ARG A 1 99 ? 1.384 4.406 19.961 1.00 42.84 99 ARG A C 1
ATOM 728 O O . ARG A 1 99 ? 1.673 5.285 19.157 1.00 42.84 99 ARG A O 1
ATOM 735 N N . GLY A 1 100 ? 0.508 3.446 19.660 1.00 49.91 100 GLY A N 1
ATOM 736 C CA . GLY A 1 100 ? -0.373 3.560 18.489 1.00 49.91 100 GLY A CA 1
ATOM 737 C C . GLY A 1 100 ? 0.322 3.456 17.128 1.00 49.91 100 GLY A C 1
ATOM 738 O O . GLY A 1 100 ? -0.252 3.901 16.143 1.00 49.91 100 GLY A O 1
ATOM 739 N N . ARG A 1 101 ? 1.544 2.913 17.045 1.00 48.94 101 ARG A N 1
ATOM 740 C CA . ARG A 1 101 ? 2.249 2.744 15.769 1.00 48.94 101 ARG A CA 1
ATOM 741 C C . ARG A 1 101 ? 1.843 1.415 15.139 1.00 48.94 101 ARG A C 1
ATOM 743 O O . ARG A 1 101 ? 2.063 0.369 15.740 1.00 48.94 101 ARG A O 1
ATOM 750 N N . LEU A 1 102 ? 1.233 1.458 13.954 1.00 61.72 102 LEU A N 1
ATOM 751 C CA . LEU A 1 102 ? 0.961 0.246 13.181 1.00 61.72 102 LEU A CA 1
ATOM 752 C C . LEU A 1 102 ? 2.242 -0.276 12.530 1.00 61.72 102 LEU A C 1
ATOM 754 O O . LEU A 1 102 ? 2.963 0.488 11.885 1.00 61.72 102 LEU A O 1
ATOM 758 N N . GLU A 1 103 ? 2.494 -1.571 12.682 1.00 65.00 103 GLU A N 1
ATOM 759 C CA . GLU A 1 103 ? 3.624 -2.275 12.075 1.00 65.00 103 GLU A CA 1
ATOM 760 C C . GLU A 1 103 ? 3.149 -3.596 11.464 1.00 65.00 103 GLU A C 1
ATOM 762 O O . GLU A 1 103 ? 2.095 -4.124 11.831 1.00 65.00 103 GLU A O 1
ATOM 767 N N . VAL A 1 104 ? 3.927 -4.125 10.519 1.00 67.94 104 VAL A N 1
ATOM 768 C CA . VAL A 1 104 ? 3.734 -5.489 10.024 1.00 67.94 104 VAL A CA 1
ATOM 769 C C . VAL A 1 104 ? 4.112 -6.446 11.153 1.00 67.94 104 VAL A C 1
ATOM 771 O O . VAL A 1 104 ? 5.265 -6.496 11.568 1.00 67.94 104 VAL A O 1
ATOM 774 N N . VAL A 1 105 ? 3.132 -7.192 11.658 1.00 64.44 105 VAL A N 1
ATOM 775 C CA . VAL A 1 105 ? 3.276 -8.066 12.837 1.00 64.44 105 VAL A CA 1
ATOM 776 C C . VAL A 1 105 ? 3.709 -9.485 12.442 1.00 64.44 105 VAL A C 1
ATOM 778 O O . VAL A 1 105 ? 4.179 -10.257 13.271 1.00 64.44 105 VAL A O 1
ATOM 781 N N . GLY A 1 106 ? 3.577 -9.834 11.162 1.00 60.41 106 GLY A N 1
ATOM 782 C CA . GLY A 1 106 ? 4.022 -11.103 10.598 1.00 60.41 106 GLY A CA 1
ATOM 783 C C . GLY A 1 106 ? 3.578 -11.259 9.147 1.00 60.41 106 GLY A C 1
ATOM 784 O O . GLY A 1 106 ? 2.663 -10.563 8.698 1.00 60.41 106 GLY A O 1
ATOM 785 N N . SER A 1 107 ? 4.224 -12.175 8.431 1.00 64.06 107 SER A N 1
ATOM 786 C CA . SER A 1 107 ? 3.847 -12.583 7.079 1.00 64.06 107 SER A CA 1
ATOM 787 C C . SER A 1 107 ? 3.515 -14.070 7.042 1.00 64.06 107 SER A C 1
ATOM 789 O O . SER A 1 107 ? 4.165 -14.864 7.726 1.00 64.06 107 SER A O 1
ATOM 791 N N . LYS A 1 108 ? 2.535 -14.450 6.226 1.00 60.19 108 LYS A N 1
ATOM 792 C CA . LYS A 1 108 ? 2.291 -15.844 5.841 1.00 60.19 108 LYS A CA 1
ATOM 793 C C . LYS A 1 108 ? 2.137 -15.929 4.329 1.00 60.19 108 LYS A C 1
ATOM 795 O O . LYS A 1 108 ? 1.515 -15.035 3.739 1.00 60.19 108 LYS A O 1
ATOM 800 N N . ASP A 1 109 ? 2.719 -16.984 3.773 1.00 65.56 109 ASP A N 1
ATOM 801 C CA . ASP A 1 109 ? 2.457 -17.459 2.414 1.00 65.56 109 ASP A CA 1
ATOM 802 C C . ASP A 1 109 ? 1.146 -18.268 2.382 1.00 65.56 109 ASP A C 1
ATOM 804 O O . ASP A 1 109 ? 0.799 -18.876 3.429 1.00 65.56 109 ASP A O 1
#

Sequence (109 aa):
DAGGRLRCGAELPRPAFVPVVRALQGDGQGRLWVEVSTPGGTEVRVLEGTGRGIGRFPMPGHVIDVPWQVRDGILYLVVADGDGLQQIRSYGVGVAGGRGRLEVVGSKD